Protein AF-A0A1S3CYP7-F1 (afdb_monomer)

Organism: Diaphorina citri (NCBI:txid121845)

Structure (mmCIF, N/CA/C/O backbone):
data_AF-A0A1S3CYP7-F1
#
_entry.id   AF-A0A1S3CYP7-F1
#
loop_
_atom_site.group_PDB
_atom_site.id
_atom_site.type_symbol
_atom_site.label_atom_id
_atom_site.label_alt_id
_atom_site.label_comp_id
_atom_site.label_asym_id
_atom_site.label_entity_id
_atom_site.label_seq_id
_atom_site.pdbx_PDB_ins_code
_atom_site.Cartn_x
_atom_site.Cartn_y
_atom_site.Cartn_z
_atom_site.occupancy
_atom_site.B_iso_or_equiv
_atom_site.auth_seq_id
_atom_site.auth_comp_id
_atom_site.auth_asym_id
_atom_site.auth_atom_id
_atom_site.pdbx_PDB_model_num
ATOM 1 N N . MET A 1 1 ? -10.827 -15.511 30.269 1.00 39.25 1 MET A N 1
ATOM 2 C CA . MET A 1 1 ? -11.571 -14.847 29.185 1.00 39.25 1 MET A CA 1
ATOM 3 C C . MET A 1 1 ? -10.822 -15.153 27.904 1.00 39.25 1 MET A C 1
ATOM 5 O O . MET A 1 1 ? -9.600 -15.094 27.932 1.00 39.25 1 MET A O 1
ATOM 9 N N . SER A 1 2 ? -11.515 -15.633 26.871 1.00 47.22 2 SER A N 1
ATOM 10 C CA . SER A 1 2 ? -10.90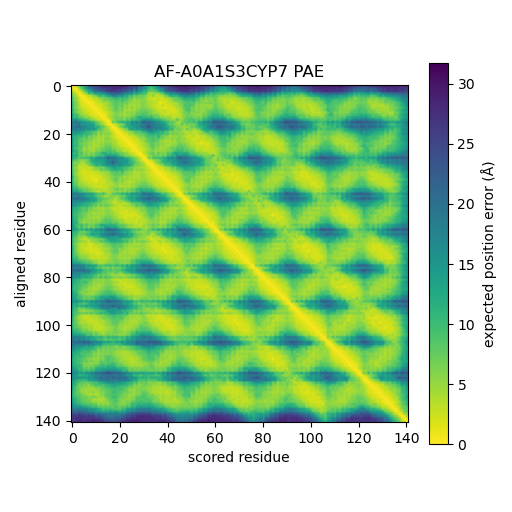8 -15.814 25.548 1.00 47.22 2 SER A CA 1
ATOM 11 C C . SER A 1 2 ? -10.581 -14.422 25.033 1.00 47.22 2 SER A C 1
ATOM 13 O O . SER A 1 2 ? -11.509 -13.637 24.880 1.00 47.22 2 SER A O 1
ATOM 15 N N . SER A 1 3 ? -9.303 -14.090 24.866 1.00 58.16 3 SER A N 1
ATOM 16 C CA . SER A 1 3 ? -8.939 -12.840 24.210 1.00 58.16 3 SER A CA 1
ATOM 17 C C . SER A 1 3 ? -9.071 -13.039 22.709 1.00 58.16 3 SER A C 1
ATOM 19 O O . SER A 1 3 ? -8.337 -13.845 22.126 1.00 58.16 3 SER A O 1
ATOM 21 N N . ASP A 1 4 ? -10.021 -12.345 22.095 1.00 72.25 4 ASP A N 1
ATOM 22 C CA . ASP A 1 4 ? -10.287 -12.479 20.669 1.00 72.25 4 ASP A CA 1
ATOM 23 C C . ASP A 1 4 ? -9.164 -11.790 19.887 1.00 72.25 4 ASP A C 1
ATOM 25 O O . ASP A 1 4 ? -8.981 -10.574 19.975 1.00 72.25 4 ASP A O 1
ATOM 29 N N . GLN A 1 5 ? -8.394 -12.573 19.125 1.00 75.81 5 GLN A N 1
ATOM 30 C CA . GLN A 1 5 ? -7.311 -12.093 18.266 1.00 75.81 5 GLN A CA 1
ATOM 31 C C . GLN A 1 5 ? -7.699 -12.199 16.794 1.00 75.81 5 GLN A C 1
ATOM 33 O O . GLN A 1 5 ? -8.118 -13.261 16.326 1.00 75.81 5 GLN A O 1
ATOM 38 N N . TRP A 1 6 ? -7.451 -11.133 16.034 1.00 76.62 6 TRP A N 1
ATOM 39 C CA . TRP A 1 6 ? -7.650 -11.131 14.585 1.00 76.62 6 TRP A CA 1
ATOM 40 C C . TRP A 1 6 ? -6.374 -10.796 13.829 1.00 76.62 6 TRP A C 1
ATOM 42 O O . TRP A 1 6 ? -5.638 -9.860 14.153 1.00 76.62 6 TRP A O 1
ATOM 52 N N . GLN A 1 7 ? -6.144 -11.561 12.763 1.00 80.12 7 GLN A N 1
ATOM 53 C CA . GLN A 1 7 ? -5.006 -11.372 11.878 1.00 80.12 7 GLN A CA 1
ATOM 54 C C . GLN A 1 7 ? -5.440 -11.389 10.417 1.00 80.12 7 GLN A C 1
ATOM 56 O O . GLN A 1 7 ? -6.066 -12.339 9.948 1.00 80.12 7 GLN A O 1
ATOM 61 N N . VAL A 1 8 ? -5.036 -10.359 9.675 1.00 76.88 8 VAL A N 1
ATOM 62 C CA . VAL A 1 8 ? -5.192 -10.296 8.218 1.00 76.88 8 VAL A CA 1
ATOM 63 C C . VAL A 1 8 ? -3.819 -10.253 7.567 1.00 76.88 8 VAL A C 1
ATOM 65 O O . VAL A 1 8 ? -3.019 -9.353 7.822 1.00 76.88 8 VAL A O 1
ATOM 68 N N . ASN A 1 9 ? -3.554 -11.213 6.683 1.00 82.56 9 ASN A N 1
ATOM 69 C CA . ASN A 1 9 ? -2.310 -11.292 5.928 1.00 82.56 9 ASN A CA 1
ATOM 70 C C . ASN A 1 9 ? -2.607 -11.253 4.428 1.00 82.56 9 ASN A C 1
ATOM 72 O O . ASN A 1 9 ? -3.191 -12.185 3.882 1.00 82.56 9 ASN A O 1
ATOM 76 N N . VAL A 1 10 ? -2.155 -10.198 3.753 1.00 77.00 10 VAL A N 1
ATOM 77 C CA . VAL A 1 10 ? -2.224 -10.070 2.292 1.00 77.00 10 VAL A CA 1
ATOM 78 C C . VAL A 1 10 ? -0.814 -10.186 1.732 1.00 77.00 10 VAL A C 1
ATOM 80 O O . VAL A 1 10 ? 0.086 -9.450 2.145 1.00 77.00 10 VAL A O 1
ATOM 83 N N . ARG A 1 11 ? -0.609 -11.115 0.795 1.00 82.38 11 ARG A N 1
ATOM 84 C CA . ARG A 1 11 ? 0.661 -11.284 0.081 1.00 82.38 11 ARG A CA 1
ATOM 85 C C . ARG A 1 11 ? 0.410 -11.321 -1.418 1.00 82.38 11 ARG A C 1
ATOM 87 O O . ARG A 1 11 ? -0.375 -12.141 -1.879 1.00 82.38 11 ARG A O 1
ATOM 94 N N . LEU A 1 12 ? 1.104 -10.461 -2.153 1.00 74.50 12 LEU A N 1
ATOM 95 C CA . LEU A 1 12 ? 1.111 -10.462 -3.610 1.00 74.50 12 LEU A CA 1
ATOM 96 C C . LEU A 1 12 ? 2.560 -10.499 -4.099 1.00 74.50 12 LEU A C 1
ATOM 98 O O . LEU A 1 12 ? 3.362 -9.654 -3.702 1.00 74.50 12 LEU A O 1
ATOM 102 N N . ASN A 1 13 ? 2.869 -11.466 -4.960 1.00 79.38 13 ASN A N 1
ATOM 103 C CA . ASN A 1 13 ? 4.140 -11.555 -5.667 1.00 79.38 13 ASN A CA 1
ATOM 104 C C . ASN A 1 13 ? 3.847 -11.529 -7.164 1.00 79.38 13 ASN A C 1
ATOM 106 O O . ASN A 1 13 ? 3.076 -12.364 -7.635 1.00 79.38 13 ASN A O 1
ATOM 110 N N . VAL A 1 14 ? 4.448 -10.597 -7.897 1.00 68.00 14 VAL A N 1
ATOM 111 C CA . VAL A 1 14 ? 4.285 -10.516 -9.353 1.00 68.00 14 VAL A CA 1
ATOM 112 C C . VAL A 1 14 ? 5.637 -10.348 -10.025 1.00 68.00 14 VAL A C 1
ATOM 114 O O . VAL A 1 14 ? 6.448 -9.535 -9.582 1.00 68.00 14 VAL A O 1
ATOM 117 N N . GLY A 1 15 ? 5.844 -11.096 -11.109 1.00 66.94 15 GLY A N 1
ATOM 118 C CA . GLY A 1 15 ? 6.903 -10.829 -12.072 1.00 66.94 15 GLY A CA 1
ATOM 119 C C . GLY A 1 15 ? 6.395 -10.985 -13.499 1.00 66.94 15 GLY A C 1
ATOM 120 O O . GLY A 1 15 ? 5.924 -12.062 -13.857 1.00 66.94 15 GLY A O 1
ATOM 121 N N . MET A 1 16 ? 6.434 -9.903 -14.278 1.00 61.91 16 MET A N 1
ATOM 122 C CA . MET A 1 16 ? 5.960 -9.841 -15.665 1.00 61.91 16 MET A CA 1
ATOM 123 C C . MET A 1 16 ? 6.703 -8.745 -16.451 1.00 61.91 16 MET A C 1
ATOM 125 O O . MET A 1 16 ? 7.309 -7.847 -15.866 1.00 61.91 16 MET A O 1
ATOM 129 N N . SER A 1 17 ? 6.631 -8.822 -17.782 1.00 63.62 17 SER A N 1
ATOM 130 C CA . SER A 1 17 ? 7.040 -7.762 -18.710 1.00 63.62 17 SER A CA 1
ATOM 131 C C . SER A 1 17 ? 5.812 -7.319 -19.508 1.00 63.62 17 SER A C 1
ATOM 133 O O . SER A 1 17 ? 5.083 -8.167 -20.024 1.00 63.62 17 SER A O 1
ATOM 135 N N . SER A 1 18 ? 5.522 -6.018 -19.497 1.00 65.56 18 SER A N 1
ATOM 136 C CA . SER A 1 18 ? 4.345 -5.397 -20.124 1.00 65.56 18 SER A CA 1
ATOM 137 C C . SER A 1 18 ? 4.542 -3.884 -20.171 1.00 65.56 18 SER A C 1
ATOM 139 O O . SER A 1 18 ? 5.069 -3.329 -19.212 1.00 65.56 18 SER A O 1
ATOM 141 N N . ASP A 1 19 ? 4.056 -3.208 -21.208 1.00 66.44 19 ASP A N 1
ATOM 142 C CA . ASP A 1 19 ? 4.234 -1.758 -21.388 1.00 66.44 19 ASP A CA 1
ATOM 143 C C . ASP A 1 19 ? 3.660 -0.952 -20.207 1.00 66.44 19 ASP A C 1
ATOM 145 O O . ASP A 1 19 ? 4.285 -0.018 -19.708 1.00 66.44 19 ASP A O 1
ATOM 149 N N . GLN A 1 20 ? 2.504 -1.367 -19.675 1.00 69.62 20 GLN A N 1
ATOM 150 C CA . GLN A 1 20 ? 1.875 -0.73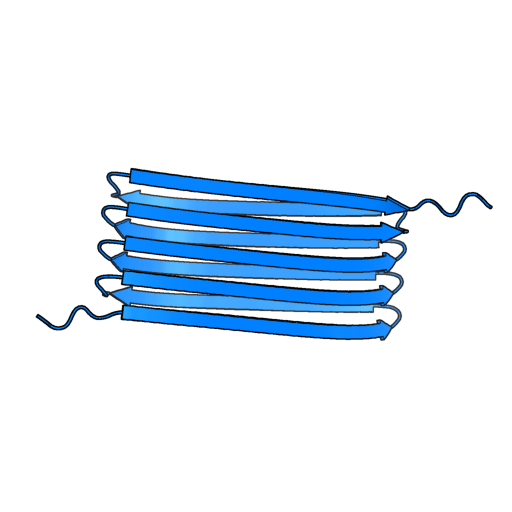9 -18.509 1.00 69.62 20 GLN A CA 1
ATOM 151 C C . GLN A 1 20 ? 1.436 -1.755 -17.462 1.00 69.62 20 GLN A C 1
ATOM 153 O O . GLN A 1 20 ? 0.9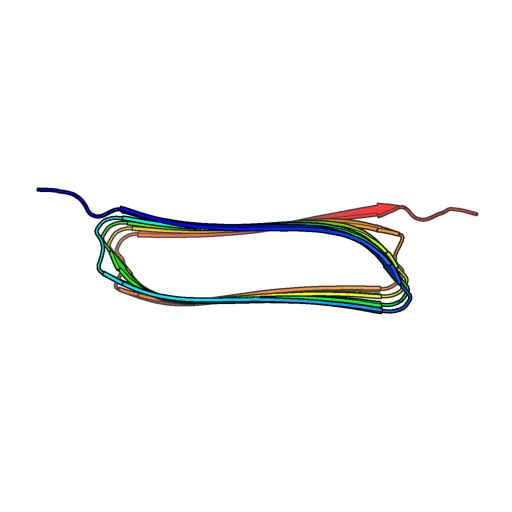70 -2.854 -17.791 1.00 69.62 20 GLN A O 1
ATOM 158 N N . TRP A 1 21 ? 1.503 -1.357 -16.187 1.00 71.81 21 TRP A N 1
ATOM 159 C CA . TRP A 1 21 ? 0.943 -2.164 -15.108 1.00 71.81 21 TRP A CA 1
ATOM 160 C C . TRP A 1 21 ? 0.422 -1.373 -13.910 1.00 71.81 21 TRP A C 1
ATOM 162 O O . TRP A 1 21 ? 0.991 -0.362 -13.490 1.00 71.81 21 TRP A O 1
ATOM 172 N N . GLN A 1 22 ? -0.664 -1.883 -13.323 1.00 74.75 22 GLN A N 1
ATOM 173 C CA . GLN A 1 22 ? -1.315 -1.279 -12.166 1.00 74.75 22 GLN A CA 1
ATOM 174 C C . GLN A 1 22 ? -1.718 -2.329 -11.133 1.00 74.75 22 GLN A C 1
ATOM 176 O O . GLN A 1 22 ? -2.398 -3.302 -11.459 1.00 74.75 22 GLN A O 1
ATOM 181 N N . VAL A 1 23 ? -1.393 -2.078 -9.861 1.00 73.75 23 VAL A N 1
ATOM 182 C CA . VAL A 1 23 ? -1.947 -2.841 -8.734 1.00 73.75 23 VAL A CA 1
ATOM 183 C C . VAL A 1 23 ? -2.661 -1.949 -7.741 1.00 73.75 23 VAL A C 1
ATOM 185 O O . VAL A 1 23 ? -2.141 -0.944 -7.261 1.00 73.75 23 VAL A O 1
ATOM 188 N N . ASN A 1 24 ? -3.872 -2.376 -7.390 1.00 76.75 24 ASN A N 1
ATOM 189 C CA . ASN A 1 24 ? -4.712 -1.719 -6.408 1.00 76.75 24 ASN A CA 1
ATOM 190 C C . ASN A 1 24 ? -5.042 -2.707 -5.288 1.00 76.75 24 ASN A C 1
ATOM 192 O O . ASN A 1 24 ? -5.787 -3.661 -5.495 1.00 76.75 24 ASN A O 1
ATOM 196 N N . VAL A 1 25 ? -4.524 -2.453 -4.088 1.00 71.69 25 VAL A N 1
ATOM 197 C CA . VAL A 1 25 ? -4.883 -3.205 -2.879 1.00 71.69 25 VAL A CA 1
ATOM 198 C C . VAL A 1 25 ? -5.790 -2.328 -2.031 1.00 71.69 25 VAL A C 1
ATOM 200 O O . VAL A 1 25 ? -5.425 -1.203 -1.686 1.00 71.69 25 VAL A O 1
ATOM 203 N N . ARG A 1 26 ? -6.982 -2.830 -1.697 1.00 76.81 26 ARG A N 1
ATOM 204 C CA . ARG A 1 26 ? -7.921 -2.156 -0.795 1.00 76.81 26 ARG A CA 1
ATOM 205 C C . ARG A 1 26 ? -8.315 -3.093 0.335 1.00 76.81 26 ARG A C 1
ATOM 207 O O . ARG A 1 26 ? -8.805 -4.185 0.072 1.00 76.81 26 ARG A O 1
ATOM 214 N N . LEU A 1 27 ? -8.128 -2.643 1.570 1.00 69.94 27 LEU A N 1
ATOM 215 C CA . LEU A 1 27 ? -8.608 -3.327 2.765 1.00 69.94 27 LEU A CA 1
ATOM 216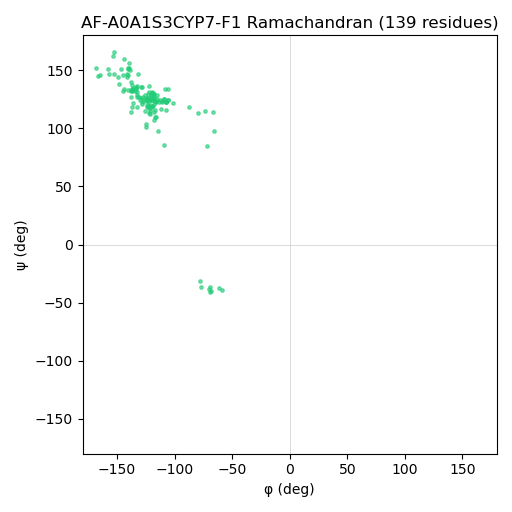 C C . LEU A 1 27 ? -9.497 -2.368 3.558 1.00 69.94 27 LEU A C 1
ATOM 218 O O . LEU A 1 27 ? -9.050 -1.279 3.913 1.00 69.94 27 LEU A O 1
ATOM 222 N N . ASN A 1 28 ? -10.731 -2.784 3.837 1.00 74.00 28 ASN A N 1
ATOM 223 C CA . ASN A 1 28 ? -11.639 -2.088 4.743 1.00 74.00 28 ASN A CA 1
ATOM 224 C C . ASN A 1 28 ? -11.992 -3.039 5.884 1.00 74.00 28 ASN A C 1
ATOM 226 O O . ASN A 1 28 ? -12.447 -4.152 5.624 1.00 74.00 28 ASN A O 1
ATOM 230 N N . VAL A 1 29 ? -11.786 -2.608 7.122 1.00 64.12 29 VAL A N 1
ATOM 231 C CA . VAL A 1 29 ? -12.067 -3.417 8.311 1.00 64.12 29 VAL A CA 1
ATOM 232 C C . VAL A 1 29 ? -12.820 -2.576 9.333 1.00 64.12 29 VAL A C 1
ATOM 234 O O . VAL A 1 29 ? -12.407 -1.453 9.627 1.00 64.12 29 VAL A O 1
ATOM 237 N N . GLY A 1 30 ? -13.878 -3.150 9.909 1.00 63.91 30 GLY A N 1
ATOM 238 C CA . GLY A 1 30 ? -14.493 -2.654 11.136 1.00 63.91 30 GLY A CA 1
ATOM 239 C C . GLY A 1 30 ? -14.857 -3.807 12.065 1.00 63.91 30 GLY A C 1
ATOM 240 O O . GLY A 1 30 ? -15.687 -4.633 11.698 1.00 63.91 30 GLY A O 1
ATOM 241 N N . MET A 1 31 ? -14.204 -3.885 13.226 1.00 61.75 31 MET A N 1
ATOM 242 C CA . MET A 1 31 ? -14.411 -4.916 14.251 1.00 61.75 31 MET A CA 1
ATOM 243 C C . MET A 1 31 ? -14.049 -4.387 15.652 1.00 61.75 31 MET A C 1
ATOM 245 O O . MET A 1 31 ? -13.396 -3.350 15.785 1.00 61.75 31 MET A O 1
ATOM 249 N N . SER A 1 32 ? -14.467 -5.121 16.686 1.00 64.25 32 SER A N 1
ATOM 250 C CA . SER A 1 32 ? -14.010 -4.965 18.072 1.00 64.25 32 SER A CA 1
ATOM 251 C C . SER A 1 32 ? -13.351 -6.269 18.518 1.00 64.25 32 SER A C 1
ATOM 253 O O . SER A 1 32 ? -13.887 -7.345 18.253 1.00 64.25 32 SER A O 1
ATOM 255 N N . SER A 1 33 ? -12.149 -6.177 19.082 1.00 67.25 33 SER A N 1
ATOM 256 C CA . SER A 1 33 ? -11.351 -7.317 19.550 1.00 67.25 33 SER A CA 1
ATOM 257 C C . SER A 1 33 ? -10.182 -6.796 20.378 1.00 67.25 33 SER A C 1
ATOM 259 O O . SER A 1 33 ? -9.715 -5.691 20.126 1.00 67.25 33 SER A O 1
ATOM 261 N N . ASP A 1 34 ? -9.689 -7.587 21.329 1.00 72.00 34 ASP A N 1
ATOM 262 C CA . ASP A 1 34 ? -8.610 -7.167 22.233 1.00 72.00 34 ASP A CA 1
ATOM 263 C C . ASP A 1 34 ? -7.313 -6.848 21.471 1.00 72.00 34 ASP A C 1
ATOM 265 O O . ASP A 1 34 ? -6.597 -5.898 21.798 1.00 72.00 34 ASP A O 1
ATOM 269 N N . GLN A 1 35 ? -7.009 -7.623 20.421 1.00 73.06 35 GLN A N 1
ATOM 270 C CA . GLN A 1 35 ? -5.797 -7.448 19.622 1.00 73.06 35 GLN A CA 1
ATOM 271 C C . GLN A 1 35 ? -6.027 -7.639 18.124 1.00 73.06 35 GLN A C 1
ATOM 273 O O . GLN A 1 35 ? -6.553 -8.659 17.666 1.00 73.06 35 GLN A O 1
ATOM 278 N N . TRP A 1 36 ? -5.494 -6.699 17.342 1.00 76.44 36 TRP A N 1
ATOM 279 C CA . TRP A 1 36 ? -5.583 -6.726 15.885 1.00 76.44 36 TRP A CA 1
ATOM 280 C C . TRP A 1 36 ? -4.239 -6.540 15.189 1.00 76.44 36 TRP A C 1
ATOM 282 O O . TRP A 1 36 ? -3.471 -5.626 15.505 1.00 76.44 36 TRP A O 1
ATOM 292 N N . GLN A 1 37 ? -3.989 -7.368 14.171 1.00 78.12 37 GLN A N 1
ATOM 293 C CA . GLN A 1 37 ? -2.800 -7.259 13.327 1.00 78.12 37 GLN A CA 1
ATOM 294 C C . GLN A 1 37 ? -3.130 -7.340 11.835 1.00 78.12 37 GLN A C 1
ATOM 296 O O . GLN A 1 37 ? -3.781 -8.277 11.368 1.00 78.12 37 GLN A O 1
ATOM 301 N N . VAL A 1 38 ? -2.600 -6.396 11.055 1.00 77.25 38 VAL A N 1
ATOM 302 C CA . VAL A 1 38 ? -2.651 -6.444 9.587 1.00 77.25 38 VAL A CA 1
ATOM 303 C C . VAL A 1 38 ? -1.250 -6.418 9.008 1.00 77.25 38 VAL A C 1
ATOM 305 O O . VAL A 1 38 ? -0.485 -5.482 9.240 1.00 77.25 38 VAL A O 1
ATOM 308 N N . ASN A 1 39 ? -0.935 -7.403 8.171 1.00 81.75 39 ASN A N 1
ATOM 309 C CA . ASN A 1 39 ? 0.288 -7.403 7.384 1.00 81.75 39 ASN A CA 1
ATOM 310 C C . ASN A 1 39 ? -0.038 -7.425 5.892 1.00 81.75 39 ASN A C 1
ATOM 312 O O . ASN A 1 39 ? -0.608 -8.386 5.375 1.00 81.75 39 ASN A O 1
ATOM 316 N N . VAL A 1 40 ? 0.404 -6.393 5.181 1.00 76.50 40 VAL A N 1
ATOM 317 C CA . VAL A 1 40 ? 0.352 -6.330 3.718 1.00 76.50 40 VAL A CA 1
ATOM 318 C C . VAL A 1 40 ? 1.775 -6.415 3.190 1.00 76.50 40 VAL A C 1
ATOM 320 O O . VAL A 1 40 ? 2.627 -5.606 3.560 1.00 76.50 40 VAL A O 1
ATOM 323 N N . ARG A 1 41 ? 2.049 -7.400 2.334 1.00 82.25 41 ARG A N 1
ATOM 324 C CA . ARG A 1 41 ? 3.329 -7.536 1.631 1.00 82.25 41 ARG A CA 1
ATOM 325 C C . ARG A 1 41 ? 3.104 -7.592 0.128 1.00 82.25 41 ARG A C 1
ATOM 327 O O . ARG A 1 41 ? 2.400 -8.476 -0.356 1.00 82.25 41 ARG A O 1
ATOM 334 N N . LEU A 1 42 ? 3.741 -6.679 -0.590 1.00 73.88 42 LEU A N 1
ATOM 335 C CA . LEU A 1 42 ? 3.804 -6.680 -2.046 1.00 73.88 42 LEU A CA 1
ATOM 336 C C . LEU A 1 42 ? 5.266 -6.843 -2.461 1.00 73.88 42 LEU A C 1
ATOM 338 O O . LEU A 1 42 ? 6.094 -6.033 -2.045 1.00 73.88 42 LEU A O 1
ATOM 342 N N . ASN A 1 43 ? 5.579 -7.858 -3.262 1.00 77.31 43 ASN A N 1
ATOM 343 C CA . ASN A 1 43 ? 6.868 -7.965 -3.941 1.00 77.31 43 ASN A CA 1
ATOM 344 C C . ASN A 1 43 ? 6.631 -7.952 -5.448 1.00 77.31 43 ASN A C 1
ATOM 346 O O . ASN A 1 43 ? 5.870 -8.772 -5.964 1.00 77.31 43 ASN A O 1
ATOM 350 N N . VAL A 1 44 ? 7.268 -7.025 -6.148 1.00 68.06 44 VAL A N 1
ATOM 351 C CA . VAL A 1 44 ? 7.068 -6.842 -7.585 1.00 68.06 44 VAL A CA 1
ATOM 352 C C . VAL A 1 44 ? 8.424 -6.734 -8.271 1.00 68.06 44 VAL A C 1
ATOM 354 O O . VAL A 1 44 ? 9.257 -5.937 -7.850 1.00 68.06 44 VAL A O 1
ATOM 357 N N . GLY A 1 45 ? 8.643 -7.556 -9.297 1.00 66.81 45 GLY A N 1
ATOM 358 C CA . GLY A 1 45 ? 9.836 -7.540 -10.147 1.00 66.81 45 GLY A CA 1
ATOM 359 C C . GLY A 1 45 ? 9.435 -7.395 -11.612 1.00 66.81 45 GLY A C 1
ATOM 360 O O . GLY A 1 45 ? 8.923 -8.358 -12.171 1.00 66.81 45 GLY A O 1
ATOM 361 N N . MET A 1 46 ? 9.581 -6.220 -12.227 1.00 65.44 46 MET A N 1
ATOM 362 C CA . MET A 1 46 ? 8.967 -5.940 -13.542 1.00 65.44 46 MET A CA 1
ATOM 363 C C . MET A 1 46 ? 9.887 -5.154 -14.480 1.00 65.44 46 MET A C 1
ATOM 365 O O . MET A 1 46 ? 10.742 -4.396 -14.032 1.00 65.44 46 MET A O 1
ATOM 369 N N . SER A 1 47 ? 9.645 -5.281 -15.785 1.00 63.09 47 SER A N 1
ATOM 370 C CA . SER A 1 47 ? 10.147 -4.355 -16.809 1.00 63.09 47 SER A CA 1
ATOM 371 C C . SER A 1 47 ? 8.958 -3.821 -17.608 1.00 63.09 47 SER A C 1
ATOM 373 O O . SER A 1 47 ? 8.162 -4.611 -18.123 1.00 63.09 47 SER A O 1
ATOM 375 N N . SER A 1 48 ? 8.776 -2.501 -17.588 1.00 63.72 48 SER A N 1
ATOM 376 C CA . SER A 1 48 ? 7.571 -1.805 -18.056 1.00 63.72 48 SER A CA 1
ATOM 377 C C . SER A 1 48 ? 7.860 -0.319 -18.221 1.00 63.72 48 SER A C 1
ATOM 379 O O . SER A 1 48 ? 8.561 0.221 -17.381 1.00 63.72 48 SER A O 1
ATOM 381 N N . ASP A 1 49 ? 7.270 0.366 -19.198 1.00 64.69 49 ASP A N 1
ATOM 382 C CA . ASP A 1 49 ? 7.471 1.815 -19.364 1.00 64.69 49 ASP A CA 1
ATOM 383 C C . ASP A 1 49 ? 6.812 2.614 -18.227 1.00 64.69 49 ASP A C 1
ATOM 385 O O . ASP A 1 49 ? 7.347 3.623 -17.757 1.00 64.69 49 ASP A O 1
ATOM 389 N N . GLN A 1 50 ? 5.645 2.155 -17.750 1.00 67.50 50 GLN A N 1
ATOM 390 C CA . GLN A 1 50 ? 4.876 2.832 -16.706 1.00 67.50 50 GLN A CA 1
ATOM 391 C C . GLN A 1 50 ? 4.292 1.886 -15.659 1.00 67.50 50 GLN A C 1
ATOM 393 O O . GLN A 1 50 ? 3.486 0.995 -15.951 1.00 67.50 50 GLN A O 1
ATOM 398 N N . TRP A 1 51 ? 4.580 2.191 -14.392 1.00 72.56 51 TRP A N 1
ATOM 399 C CA . TRP A 1 51 ? 4.108 1.393 -13.265 1.00 72.56 51 TRP A CA 1
ATOM 400 C C . TRP A 1 51 ? 3.411 2.202 -12.171 1.00 72.56 51 TRP A C 1
ATOM 402 O O . TRP A 1 51 ? 3.907 3.240 -11.722 1.00 72.56 51 TRP A O 1
ATOM 412 N N . GLN A 1 52 ? 2.271 1.696 -11.683 1.00 74.94 52 GLN A N 1
ATOM 413 C CA . GLN A 1 52 ? 1.544 2.305 -10.566 1.00 74.94 52 GLN A CA 1
ATOM 414 C C . GLN A 1 52 ? 1.081 1.290 -9.516 1.00 74.94 52 GLN A C 1
ATOM 416 O O . GLN A 1 52 ? 0.411 0.303 -9.826 1.00 74.94 52 GLN A O 1
ATOM 421 N N . VAL A 1 53 ? 1.326 1.593 -8.239 1.00 74.50 53 VAL A N 1
ATOM 422 C CA . VAL A 1 53 ? 0.703 0.879 -7.115 1.00 74.50 53 VAL A CA 1
ATOM 423 C C . VAL A 1 53 ? -0.054 1.820 -6.205 1.00 74.50 53 VAL A C 1
ATOM 425 O O . VAL A 1 53 ? 0.490 2.793 -5.688 1.00 74.50 53 VAL A O 1
ATOM 428 N N . ASN A 1 54 ? -1.305 1.461 -5.923 1.00 77.12 54 ASN A N 1
ATOM 429 C CA . ASN A 1 54 ? -2.091 2.100 -4.884 1.00 77.12 54 ASN A CA 1
ATOM 430 C C . ASN A 1 54 ? -2.479 1.088 -3.807 1.00 77.12 54 ASN A C 1
ATOM 432 O O . ASN A 1 54 ? -3.231 0.144 -4.050 1.00 77.12 54 ASN A O 1
ATOM 436 N N . VAL A 1 55 ? -2.035 1.336 -2.580 1.00 72.50 55 VAL A N 1
ATOM 437 C CA . VAL A 1 55 ? -2.483 0.607 -1.393 1.00 72.50 55 VAL A CA 1
ATOM 438 C C . VAL A 1 55 ? -3.374 1.536 -0.585 1.00 72.50 55 VAL A C 1
ATOM 440 O O . VAL A 1 55 ? -2.956 2.632 -0.214 1.00 72.50 55 VAL A O 1
ATOM 443 N N . ARG A 1 56 ? -4.613 1.123 -0.318 1.00 78.31 56 ARG A N 1
ATOM 444 C CA . ARG A 1 56 ? -5.532 1.835 0.577 1.00 78.31 56 ARG A CA 1
ATOM 445 C C . ARG A 1 56 ? -5.990 0.917 1.696 1.00 78.31 56 ARG A C 1
ATOM 447 O O . ARG A 1 56 ? -6.535 -0.152 1.436 1.00 78.31 56 ARG A O 1
ATOM 454 N N . LEU A 1 57 ? -5.807 1.367 2.925 1.00 70.12 57 LEU A N 1
ATOM 455 C CA . LEU A 1 57 ? -6.263 0.679 4.120 1.00 70.12 57 LEU A CA 1
ATOM 456 C C . LEU A 1 57 ? -7.175 1.631 4.892 1.00 70.12 57 LEU A C 1
ATOM 458 O O . LEU A 1 57 ? -6.721 2.707 5.271 1.00 70.12 57 LEU A O 1
ATOM 462 N N . ASN A 1 58 ? -8.439 1.264 5.095 1.00 72.56 58 ASN A N 1
ATOM 463 C CA . ASN A 1 58 ? -9.343 1.986 5.987 1.00 72.56 58 ASN A CA 1
ATOM 464 C C . ASN A 1 58 ? -9.729 1.072 7.145 1.00 72.56 58 ASN A C 1
ATOM 466 O O . ASN A 1 58 ? -10.252 -0.022 6.926 1.00 72.56 58 ASN A O 1
ATOM 470 N N . VAL A 1 59 ? -9.479 1.518 8.367 1.00 64.69 59 VAL A N 1
ATOM 471 C CA . VAL A 1 59 ? -9.728 0.722 9.567 1.00 64.69 59 VAL A CA 1
ATOM 472 C C . VAL A 1 59 ? -10.495 1.565 10.574 1.00 64.69 59 VAL A C 1
ATOM 474 O O . VAL A 1 59 ? -10.073 2.674 10.886 1.00 64.69 59 VAL A O 1
ATOM 477 N N . GLY A 1 60 ? -11.626 1.049 11.051 1.00 63.62 60 GLY A N 1
ATOM 478 C CA . GLY A 1 60 ? -12.436 1.658 12.106 1.00 63.62 60 GLY A CA 1
ATOM 479 C C . GLY A 1 60 ? -12.645 0.668 13.247 1.00 63.62 60 GLY A C 1
ATOM 480 O O . GLY A 1 60 ? -13.457 -0.236 13.077 1.00 63.62 60 GLY A O 1
ATOM 481 N N . MET A 1 61 ? -11.908 0.768 14.358 1.00 63.31 61 MET A N 1
ATOM 482 C CA . MET A 1 61 ? -11.896 -0.292 15.386 1.00 63.31 61 MET A CA 1
ATOM 483 C C . MET A 1 61 ? -11.800 0.207 16.830 1.00 63.31 61 MET A C 1
ATOM 485 O O . MET A 1 61 ? -11.353 1.319 17.096 1.00 63.31 61 MET A O 1
ATOM 489 N N . SER A 1 62 ? -12.204 -0.655 17.764 1.00 63.09 62 SER A N 1
ATOM 490 C CA . SER A 1 62 ? -11.945 -0.511 19.199 1.00 63.09 62 SER A CA 1
ATOM 491 C C . SER A 1 62 ? -11.239 -1.772 19.695 1.00 63.09 62 SER A C 1
ATOM 493 O O . SER A 1 62 ? -11.777 -2.872 19.543 1.00 63.09 62 SER A O 1
ATOM 495 N N . SER A 1 63 ? -10.017 -1.604 20.199 1.00 65.62 63 SER A N 1
ATOM 496 C CA . SER A 1 63 ? -9.125 -2.688 20.634 1.00 65.62 63 SER A CA 1
ATOM 497 C C . SER A 1 63 ? -8.098 -2.167 21.623 1.00 65.62 63 SER A C 1
ATOM 499 O O . SER A 1 63 ? -7.652 -1.041 21.440 1.00 65.62 63 SER A O 1
ATOM 501 N N . ASP A 1 64 ? -7.604 -2.981 22.547 1.00 69.88 64 ASP A N 1
ATOM 502 C CA . ASP A 1 64 ? -6.534 -2.553 23.459 1.00 69.88 64 ASP A CA 1
ATOM 503 C C . ASP A 1 64 ? -5.212 -2.346 22.703 1.00 69.88 64 ASP A C 1
ATOM 505 O O . ASP A 1 64 ? -4.487 -1.374 22.936 1.00 69.88 64 ASP A O 1
ATOM 509 N N . GLN A 1 65 ? -4.912 -3.235 21.744 1.00 71.62 65 GLN A N 1
ATOM 510 C CA . GLN A 1 65 ? -3.683 -3.171 20.951 1.00 71.62 65 GLN A CA 1
ATOM 511 C C . GLN A 1 65 ? -3.902 -3.356 19.450 1.00 71.62 65 GLN A C 1
ATOM 513 O O . GLN A 1 65 ? -4.529 -4.316 18.991 1.00 71.62 65 GLN A O 1
ATOM 518 N N . TRP A 1 66 ? -3.260 -2.487 18.666 1.00 75.62 66 TRP A N 1
ATOM 519 C CA . TRP A 1 66 ? -3.340 -2.525 17.209 1.00 75.62 66 TRP A CA 1
ATOM 520 C C . TRP A 1 66 ? -1.988 -2.395 16.507 1.00 75.62 66 TRP A C 1
ATOM 522 O O . TRP A 1 66 ? -1.178 -1.522 16.830 1.00 75.62 66 TRP A O 1
ATOM 532 N N . GLN A 1 67 ? -1.753 -3.230 15.490 1.00 77.44 67 GLN A N 1
ATOM 533 C CA . GLN A 1 67 ? -0.542 -3.165 14.668 1.00 77.44 67 GLN A CA 1
ATOM 534 C C . GLN A 1 67 ? -0.823 -3.307 13.170 1.00 77.44 67 GLN A C 1
ATOM 536 O O . GLN A 1 67 ? -1.483 -4.247 12.722 1.00 77.44 67 GLN A O 1
ATOM 541 N N . VAL A 1 68 ? -0.221 -2.427 12.366 1.00 77.06 68 VAL A N 1
ATOM 542 C CA . VAL A 1 68 ? -0.207 -2.547 10.902 1.00 77.06 68 VAL A CA 1
ATOM 543 C C . VAL A 1 68 ? 1.204 -2.496 10.365 1.00 77.06 68 VAL A C 1
ATOM 545 O O . VAL A 1 68 ? 1.947 -1.546 10.604 1.00 77.06 68 VAL A O 1
ATOM 548 N N . ASN A 1 69 ? 1.537 -3.483 9.540 1.00 81.56 69 ASN A N 1
ATOM 549 C CA . ASN A 1 69 ? 2.767 -3.490 8.770 1.00 81.56 69 ASN A CA 1
ATOM 550 C C . ASN A 1 69 ? 2.456 -3.555 7.276 1.00 81.56 69 ASN A C 1
ATOM 552 O O . ASN A 1 69 ? 1.941 -4.553 6.770 1.00 81.56 69 ASN A O 1
ATOM 556 N N . VAL A 1 70 ? 2.846 -2.516 6.548 1.00 76.06 70 VAL A N 1
ATOM 557 C CA . VAL A 1 70 ? 2.832 -2.497 5.085 1.00 76.06 70 VAL A CA 1
ATOM 558 C C . VAL A 1 70 ? 4.272 -2.573 4.600 1.00 76.06 70 VAL A C 1
ATOM 560 O O . VAL A 1 70 ? 5.103 -1.742 4.965 1.00 76.06 70 VAL A O 1
ATOM 563 N N . ARG A 1 71 ? 4.584 -3.580 3.784 1.00 82.00 71 ARG A N 1
ATOM 564 C CA . ARG A 1 71 ? 5.880 -3.710 3.113 1.00 82.00 71 ARG A CA 1
ATOM 565 C C . ARG A 1 71 ? 5.677 -3.807 1.612 1.00 82.00 71 ARG A C 1
ATOM 567 O O . ARG A 1 71 ? 4.970 -4.695 1.141 1.00 82.00 71 ARG A O 1
ATOM 574 N N . LEU A 1 72 ? 6.333 -2.921 0.884 1.00 74.44 72 LEU A N 1
ATOM 575 C CA . LEU A 1 72 ? 6.406 -2.941 -0.566 1.00 74.44 72 LEU A CA 1
ATOM 576 C C . LEU A 1 72 ? 7.874 -3.112 -0.953 1.00 74.44 72 LEU A C 1
ATOM 578 O O . LEU A 1 72 ? 8.696 -2.284 -0.567 1.00 74.44 72 LEU A O 1
ATOM 582 N N . ASN A 1 73 ? 8.198 -4.171 -1.685 1.00 77.06 73 ASN A N 1
ATOM 583 C CA . ASN A 1 73 ? 9.499 -4.337 -2.319 1.00 77.06 73 ASN A CA 1
ATOM 584 C C . ASN A 1 73 ? 9.298 -4.338 -3.828 1.00 77.06 73 ASN A C 1
ATOM 586 O O . ASN A 1 73 ? 8.505 -5.122 -4.352 1.00 77.06 73 ASN A O 1
ATOM 590 N N . VAL A 1 74 ? 10.007 -3.458 -4.513 1.00 68.62 74 VAL A N 1
ATOM 591 C CA . VAL A 1 74 ? 9.865 -3.245 -5.947 1.00 68.62 74 VAL A CA 1
ATOM 592 C C . VAL A 1 74 ? 11.253 -3.281 -6.567 1.00 68.62 74 VAL A C 1
ATOM 594 O O . VAL A 1 74 ? 12.134 -2.553 -6.123 1.00 68.62 74 VAL A O 1
ATOM 597 N N . GLY A 1 75 ? 11.460 -4.149 -7.549 1.00 67.25 75 GLY A N 1
ATOM 598 C CA . GLY A 1 75 ? 12.645 -4.172 -8.403 1.00 67.25 75 GLY A CA 1
ATOM 599 C C . GLY A 1 75 ? 12.207 -3.927 -9.840 1.00 67.25 75 GLY A C 1
ATOM 600 O O . GLY A 1 75 ? 11.455 -4.741 -10.373 1.00 67.25 75 GLY A O 1
ATOM 601 N N . MET A 1 76 ? 12.594 -2.809 -10.450 1.00 64.56 76 MET A N 1
ATOM 602 C CA . MET A 1 76 ? 12.094 -2.444 -11.779 1.00 64.56 76 MET A CA 1
ATOM 603 C C . MET A 1 76 ? 13.156 -1.854 -12.699 1.00 64.56 76 MET A C 1
ATOM 605 O O . MET A 1 76 ? 14.084 -1.191 -12.247 1.00 64.56 76 MET A O 1
ATOM 609 N N . SER A 1 77 ? 12.950 -2.055 -13.997 1.00 64.12 77 SER A N 1
ATOM 610 C CA . SER A 1 77 ? 13.508 -1.208 -15.052 1.00 64.12 77 SER A CA 1
ATOM 611 C C . SER A 1 77 ? 12.331 -0.573 -15.791 1.00 64.12 77 SER A C 1
ATOM 613 O O . SER A 1 77 ? 11.536 -1.301 -16.395 1.00 64.12 77 SER A O 1
ATOM 615 N N . SER A 1 78 ? 12.144 0.737 -15.628 1.00 62.34 78 SER A N 1
ATOM 616 C CA . SER A 1 78 ? 10.971 1.467 -16.129 1.00 62.34 78 SER A CA 1
ATOM 617 C C . SER A 1 78 ? 11.260 2.944 -16.298 1.00 62.34 78 SER A C 1
ATOM 619 O O . SER A 1 78 ? 11.903 3.500 -15.420 1.00 62.34 78 SER A O 1
ATOM 621 N N . ASP A 1 79 ? 10.674 3.624 -17.275 1.00 62.97 79 ASP A N 1
ATOM 622 C CA . ASP A 1 79 ? 10.868 5.073 -17.430 1.00 62.97 79 ASP A CA 1
ATOM 623 C C . ASP A 1 79 ? 10.175 5.871 -16.313 1.00 62.97 79 ASP A C 1
ATOM 625 O O . ASP A 1 79 ? 10.721 6.853 -15.796 1.00 62.97 79 ASP A O 1
ATOM 629 N N . GLN A 1 80 ? 8.977 5.433 -15.901 1.00 67.44 80 GLN A N 1
ATOM 630 C CA . GLN A 1 80 ? 8.165 6.123 -14.897 1.00 67.44 80 GLN A CA 1
ATOM 631 C C . GLN A 1 80 ? 7.534 5.173 -13.877 1.00 67.44 80 GLN A C 1
ATOM 633 O O . GLN A 1 80 ? 6.857 4.203 -14.231 1.00 67.44 80 GLN A O 1
ATOM 638 N N . TRP A 1 81 ? 7.622 5.528 -12.590 1.00 71.88 81 TRP A N 1
ATOM 639 C CA . TRP A 1 81 ? 6.865 4.822 -11.553 1.00 71.88 81 TRP A CA 1
ATOM 640 C C . TRP A 1 81 ? 6.229 5.706 -10.481 1.00 71.88 81 TRP A C 1
ATOM 642 O O . TRP A 1 81 ? 6.742 6.766 -10.107 1.00 71.88 81 TRP A O 1
ATOM 652 N N . GLN A 1 82 ? 5.096 5.223 -9.953 1.00 75.44 82 GLN A N 1
ATOM 653 C CA . GLN A 1 82 ? 4.358 5.859 -8.863 1.00 75.44 82 GLN A CA 1
ATOM 654 C C . GLN A 1 82 ? 3.856 4.854 -7.815 1.00 75.44 82 GLN A C 1
ATOM 656 O O . GLN A 1 82 ? 3.186 3.871 -8.136 1.00 75.44 82 GLN A O 1
ATOM 661 N N . VAL A 1 83 ? 4.088 5.144 -6.531 1.00 74.88 83 VAL A N 1
ATOM 662 C CA . VAL A 1 83 ? 3.433 4.453 -5.403 1.00 74.88 83 VAL A CA 1
ATOM 663 C C . VAL A 1 83 ? 2.636 5.433 -4.575 1.00 74.88 83 VAL A C 1
ATOM 665 O O . VAL A 1 83 ? 3.158 6.446 -4.115 1.00 74.88 83 VAL A O 1
ATOM 668 N N . ASN A 1 84 ? 1.392 5.070 -4.281 1.00 78.00 84 ASN A N 1
ATOM 669 C CA . ASN A 1 84 ? 0.592 5.734 -3.268 1.00 78.00 84 ASN A CA 1
ATOM 670 C C . ASN A 1 84 ? 0.144 4.731 -2.207 1.00 78.00 84 ASN A C 1
ATOM 672 O O . ASN A 1 84 ? -0.650 3.828 -2.471 1.00 78.00 84 ASN A O 1
ATOM 676 N N . VAL A 1 85 ? 0.578 4.941 -0.971 1.00 73.06 85 VAL A N 1
ATOM 677 C CA . VAL A 1 85 ? 0.038 4.249 0.200 1.00 73.06 85 VAL A CA 1
ATOM 678 C C . VAL A 1 85 ? -0.833 5.229 0.971 1.00 73.06 85 VAL A C 1
ATOM 680 O 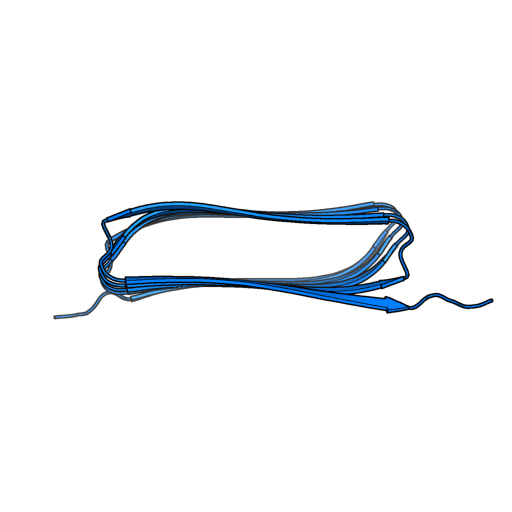O . VAL A 1 85 ? -0.388 6.316 1.336 1.00 73.06 85 VAL A O 1
ATOM 683 N N . ARG A 1 86 ? -2.090 4.862 1.213 1.00 78.94 86 ARG A N 1
ATOM 684 C CA . ARG A 1 86 ? -3.007 5.607 2.077 1.00 78.94 86 ARG A CA 1
ATOM 685 C C . ARG A 1 86 ? -3.502 4.703 3.191 1.00 78.94 86 ARG A C 1
ATOM 687 O O . ARG A 1 86 ? -4.113 3.673 2.917 1.00 78.94 86 ARG A O 1
ATOM 694 N N . LEU A 1 87 ? -3.275 5.119 4.424 1.00 71.00 87 LEU A N 1
ATOM 695 C CA . LEU A 1 87 ? -3.862 4.519 5.610 1.00 71.00 87 LEU A CA 1
ATOM 696 C C . LEU A 1 87 ? -4.815 5.542 6.234 1.00 71.00 87 LEU A C 1
ATOM 698 O O . LEU A 1 87 ? -4.384 6.646 6.558 1.00 71.00 87 LEU A O 1
ATOM 702 N N . ASN A 1 88 ? -6.084 5.184 6.398 1.00 72.88 88 ASN A N 1
ATOM 703 C CA . ASN A 1 88 ? -7.032 5.922 7.221 1.00 72.88 88 ASN A CA 1
ATOM 704 C C . ASN A 1 88 ? -7.445 5.037 8.389 1.00 72.88 88 ASN A C 1
ATOM 706 O O . ASN A 1 88 ? -7.856 3.892 8.199 1.00 72.88 88 ASN A O 1
ATOM 710 N N . VAL A 1 89 ? -7.337 5.572 9.590 1.00 64.44 89 VAL A N 1
ATOM 711 C CA . VAL A 1 89 ? -7.526 4.815 10.819 1.00 64.44 89 VAL A CA 1
ATOM 712 C C . VAL A 1 89 ? -8.379 5.656 11.759 1.00 64.44 89 VAL A C 1
ATOM 714 O O . VAL A 1 89 ? -8.013 6.785 12.072 1.00 64.44 89 VAL A O 1
ATOM 717 N N . GLY A 1 90 ? -9.526 5.129 12.172 1.00 64.25 90 GLY A N 1
ATOM 718 C CA . GLY A 1 90 ? -10.372 5.693 13.222 1.00 64.25 90 GLY A CA 1
ATOM 719 C C . GLY A 1 90 ? -10.425 4.713 14.385 1.00 64.25 90 GLY A C 1
ATOM 720 O O . GLY A 1 90 ? -10.991 3.634 14.216 1.00 64.25 90 GLY A O 1
ATOM 721 N N . MET A 1 91 ? -9.803 5.024 15.524 1.00 62.91 91 MET A N 1
ATOM 722 C CA . MET A 1 91 ? -9.681 4.048 16.616 1.00 62.91 91 MET A CA 1
ATOM 723 C C . MET A 1 91 ? -9.871 4.624 18.017 1.00 62.91 91 MET A C 1
ATOM 725 O O . MET A 1 91 ? -9.547 5.779 18.281 1.00 62.91 91 MET A O 1
ATOM 729 N N . SER A 1 92 ? -10.340 3.759 18.918 1.00 62.59 92 SER A N 1
ATOM 730 C CA . SER A 1 92 ? -10.194 3.903 20.368 1.00 62.59 92 SER A CA 1
ATOM 731 C C . SER A 1 92 ? -9.371 2.720 20.873 1.00 62.59 92 SER A C 1
ATOM 733 O O . SER A 1 92 ? -9.871 1.592 20.854 1.00 62.59 92 SER A O 1
ATOM 735 N N . SER A 1 93 ? -8.114 2.961 21.247 1.00 64.44 93 SER A N 1
ATOM 736 C CA . SER A 1 93 ? -7.173 1.915 21.674 1.00 64.44 93 SER A CA 1
ATOM 737 C C . SER A 1 93 ? -6.126 2.442 22.633 1.00 64.44 93 SER A C 1
ATOM 739 O O . SER A 1 93 ? -5.628 3.538 22.401 1.00 64.44 93 SER A O 1
ATOM 741 N N . ASP A 1 94 ? -5.667 1.642 23.587 1.00 67.81 94 ASP 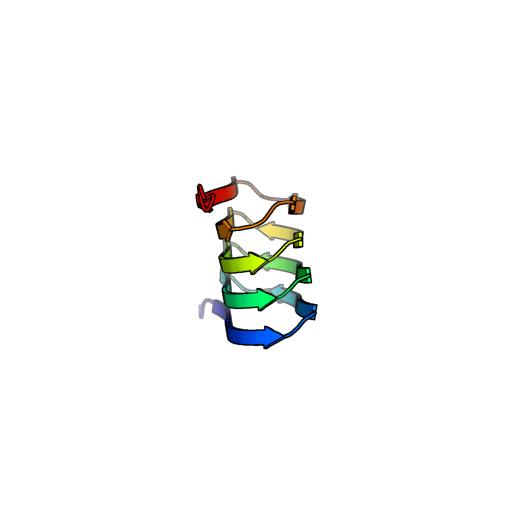A N 1
ATOM 742 C CA . ASP A 1 94 ? -4.602 2.063 24.505 1.00 67.81 94 ASP A CA 1
ATOM 743 C C . ASP A 1 94 ? -3.255 2.197 23.783 1.00 67.81 94 ASP A C 1
ATOM 745 O O . ASP A 1 94 ? -2.513 3.161 23.997 1.00 67.81 94 ASP A O 1
ATOM 749 N N . GLN A 1 95 ? -2.951 1.260 22.874 1.00 71.00 95 GLN A N 1
ATOM 750 C CA . GLN A 1 95 ? -1.692 1.239 22.129 1.00 71.00 95 GLN A CA 1
ATOM 751 C C . GLN A 1 95 ? -1.883 0.945 20.641 1.00 71.00 95 GLN A C 1
ATOM 753 O O . GLN A 1 95 ? -2.526 -0.034 20.253 1.00 71.00 95 GLN A O 1
ATOM 758 N N . TRP A 1 96 ? -1.204 1.718 19.789 1.00 74.19 96 TRP A N 1
ATOM 759 C CA . TRP A 1 96 ? -1.141 1.402 18.362 1.00 74.19 96 TRP A CA 1
ATOM 760 C C . TRP A 1 96 ? 0.221 1.650 17.713 1.00 74.19 96 TRP A C 1
ATOM 762 O O . TRP A 1 96 ? 0.988 2.535 18.106 1.00 74.19 96 TRP A O 1
ATOM 772 N N . GLN A 1 97 ? 0.498 0.859 16.670 1.00 79.06 97 GLN A N 1
ATOM 773 C CA . GLN A 1 97 ? 1.708 0.964 15.858 1.00 79.06 97 GLN A CA 1
ATOM 774 C C . GLN A 1 97 ? 1.427 0.805 14.357 1.00 79.06 97 GLN A C 1
ATOM 776 O O . GLN A 1 97 ? 0.785 -0.154 13.924 1.00 79.06 97 GLN A O 1
ATOM 781 N N . VAL A 1 98 ? 1.986 1.701 13.539 1.00 78.12 98 VAL A N 1
ATOM 782 C CA . VAL A 1 98 ? 2.049 1.556 12.073 1.00 78.12 98 VAL A CA 1
ATOM 783 C C . VAL A 1 98 ? 3.491 1.548 11.612 1.00 78.12 98 VAL A C 1
ATOM 785 O O . VAL A 1 98 ? 4.253 2.466 11.904 1.00 78.12 98 VAL A O 1
ATOM 788 N N . ASN A 1 99 ? 3.839 0.558 10.797 1.00 82.62 99 ASN A N 1
ATOM 789 C CA . ASN A 1 99 ? 5.082 0.543 10.045 1.00 82.62 99 ASN A CA 1
ATOM 790 C C . ASN A 1 99 ? 4.787 0.435 8.551 1.00 82.62 99 ASN A C 1
ATOM 792 O O . ASN A 1 99 ? 4.246 -0.566 8.078 1.00 82.62 99 ASN A O 1
ATOM 796 N N . VAL A 1 100 ? 5.214 1.434 7.789 1.00 77.88 100 VAL A N 1
ATOM 797 C CA . VAL A 1 100 ? 5.227 1.389 6.327 1.00 77.88 100 VAL A CA 1
ATOM 798 C C . VAL A 1 100 ? 6.678 1.345 5.874 1.00 77.88 100 VAL A C 1
ATOM 800 O O . VAL A 1 100 ? 7.468 2.217 6.225 1.00 77.88 100 VAL A O 1
ATOM 803 N N . ARG A 1 101 ? 7.048 0.321 5.104 1.00 82.75 101 ARG A N 1
ATOM 804 C CA . ARG A 1 101 ? 8.366 0.222 4.468 1.00 82.75 101 ARG A CA 1
ATOM 805 C C . ARG A 1 101 ? 8.210 0.061 2.967 1.00 82.75 101 ARG A C 1
ATOM 807 O O . ARG A 1 101 ? 7.528 -0.858 2.514 1.00 82.75 101 ARG A O 1
ATOM 814 N N . LEU A 1 102 ? 8.869 0.936 2.228 1.00 75.75 102 LEU A N 1
ATOM 815 C CA . LEU A 1 102 ? 8.962 0.911 0.777 1.00 75.75 102 LEU A CA 1
ATOM 816 C C . LEU A 1 102 ? 10.436 0.722 0.416 1.00 75.75 102 LEU A C 1
ATOM 818 O O . LEU A 1 102 ? 11.252 1.579 0.739 1.00 75.75 102 LEU A O 1
ATOM 822 N N . ASN A 1 103 ? 10.776 -0.394 -0.219 1.00 78.56 103 ASN A N 1
ATOM 823 C CA . ASN A 1 103 ? 12.095 -0.621 -0.797 1.00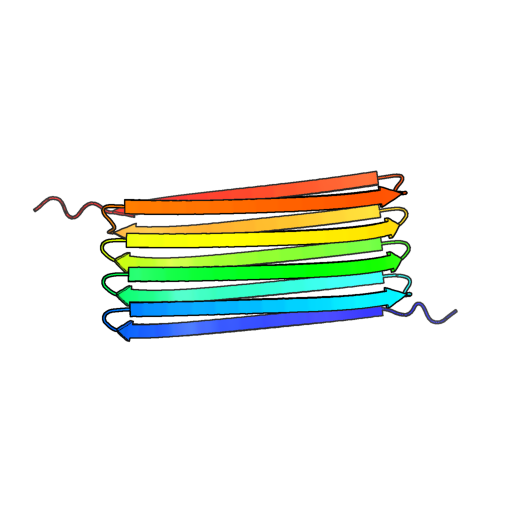 78.56 103 ASN A CA 1
ATOM 824 C C . ASN A 1 103 ? 11.950 -0.674 -2.310 1.00 78.56 103 ASN A C 1
ATOM 826 O O . ASN A 1 103 ? 11.180 -1.489 -2.823 1.00 78.56 103 ASN A O 1
ATOM 830 N N . VAL A 1 104 ? 12.692 0.172 -3.008 1.00 70.12 104 VAL A N 1
ATOM 831 C CA . VAL A 1 104 ? 12.641 0.269 -4.462 1.00 70.12 104 VAL A CA 1
ATOM 832 C C . VAL A 1 104 ? 14.059 0.175 -5.009 1.00 70.12 104 VAL A C 1
ATOM 834 O O . VAL A 1 104 ? 14.918 0.962 -4.628 1.00 70.12 104 VAL A O 1
ATOM 837 N N . GLY A 1 105 ? 14.314 -0.815 -5.858 1.00 69.44 105 GLY A N 1
ATOM 838 C CA . GLY A 1 105 ? 15.504 -0.913 -6.698 1.00 69.44 105 GLY A CA 1
ATOM 839 C C . GLY A 1 105 ? 15.095 -0.622 -8.135 1.00 69.44 105 GLY A C 1
ATOM 840 O O . GLY A 1 105 ? 14.169 -1.258 -8.636 1.00 69.44 105 GLY A O 1
ATOM 841 N N . MET A 1 106 ? 15.714 0.369 -8.764 1.00 65.50 106 MET A N 1
ATOM 842 C CA . MET A 1 106 ? 15.196 0.946 -10.002 1.00 65.50 106 MET A CA 1
ATOM 843 C C . MET A 1 106 ? 16.306 1.441 -10.926 1.00 65.50 106 MET A C 1
ATOM 845 O O . MET A 1 106 ? 17.250 2.096 -10.487 1.00 65.50 106 MET A O 1
ATOM 849 N N . SER A 1 107 ? 16.144 1.168 -12.213 1.00 67.06 107 SER A N 1
ATOM 850 C CA . SER A 1 107 ? 16.765 1.888 -13.325 1.00 67.06 107 SER A CA 1
ATOM 851 C C . SER A 1 107 ? 15.644 2.672 -14.013 1.00 67.06 107 SER A C 1
ATOM 853 O O . SER A 1 107 ? 14.960 2.143 -14.885 1.00 67.06 107 SER A O 1
ATOM 855 N N . SER A 1 108 ? 15.354 3.875 -13.505 1.00 62.34 108 SER A N 1
ATOM 856 C CA . SER A 1 108 ? 14.260 4.727 -13.993 1.00 62.34 108 SER A CA 1
ATOM 857 C C . SER A 1 108 ? 14.637 6.196 -14.007 1.00 62.34 108 SER A C 1
ATOM 859 O O . SER A 1 108 ? 15.224 6.675 -13.031 1.00 62.34 108 SER A O 1
ATOM 861 N N . ASP A 1 109 ? 14.148 6.927 -15.001 1.00 62.06 109 ASP A N 1
ATOM 862 C CA . ASP A 1 109 ? 14.380 8.366 -15.126 1.00 62.06 109 ASP A CA 1
ATOM 863 C C . ASP A 1 109 ? 13.486 9.194 -14.191 1.00 62.06 109 ASP A C 1
ATOM 865 O O . ASP A 1 109 ? 13.893 10.258 -13.714 1.00 62.06 109 ASP A O 1
ATOM 869 N N . GLN A 1 110 ? 12.265 8.727 -13.895 1.00 68.88 110 GLN A N 1
ATOM 870 C CA . GLN A 1 110 ? 11.298 9.483 -13.093 1.00 68.88 110 GLN A CA 1
ATOM 871 C C . GLN A 1 110 ? 10.556 8.635 -12.061 1.00 68.88 110 GLN A C 1
ATOM 873 O O . GLN A 1 110 ? 10.060 7.542 -12.339 1.00 68.88 110 GLN A O 1
ATOM 878 N N . TRP A 1 111 ? 10.408 9.194 -10.854 1.00 70.75 111 TRP A N 1
ATOM 879 C CA . TRP A 1 111 ? 9.748 8.501 -9.757 1.00 70.75 111 TRP A CA 1
ATOM 880 C C . TRP A 1 111 ? 8.963 9.371 -8.789 1.00 70.75 111 TRP A C 1
ATOM 882 O O . TRP A 1 111 ? 9.311 10.522 -8.521 1.00 70.75 111 TRP A O 1
ATOM 892 N N . GLN A 1 112 ? 7.924 8.771 -8.203 1.00 76.00 112 GLN A N 1
ATOM 893 C CA . GLN A 1 112 ? 7.159 9.366 -7.113 1.00 76.00 112 GLN A CA 1
ATOM 894 C C . GLN A 1 112 ? 6.682 8.326 -6.092 1.00 76.00 112 GLN A C 1
ATOM 896 O O . GLN A 1 112 ? 6.059 7.322 -6.432 1.00 76.00 112 GLN A O 1
ATOM 901 N N . ALA A 1 113 ? 6.890 8.620 -4.808 1.00 74.00 113 ALA A N 1
ATOM 902 C CA . ALA A 1 113 ? 6.341 7.844 -3.702 1.00 74.00 113 ALA A CA 1
ATOM 903 C C . ALA A 1 113 ? 5.586 8.760 -2.740 1.00 74.00 113 ALA A C 1
ATOM 905 O O . ALA A 1 113 ? 6.153 9.699 -2.187 1.00 74.00 113 ALA A O 1
ATOM 906 N N . ASN A 1 114 ? 4.313 8.454 -2.501 1.00 78.88 114 ASN A N 1
ATOM 907 C CA . ASN A 1 114 ? 3.492 9.146 -1.520 1.00 78.88 114 ASN A CA 1
ATOM 908 C C . ASN A 1 114 ? 2.997 8.165 -0.464 1.00 78.88 114 ASN A C 1
ATOM 910 O O . ASN A 1 114 ? 2.339 7.168 -0.771 1.00 78.88 114 ASN A O 1
ATOM 914 N N . VAL A 1 115 ? 3.229 8.505 0.799 1.00 72.62 115 VAL A N 1
ATOM 915 C CA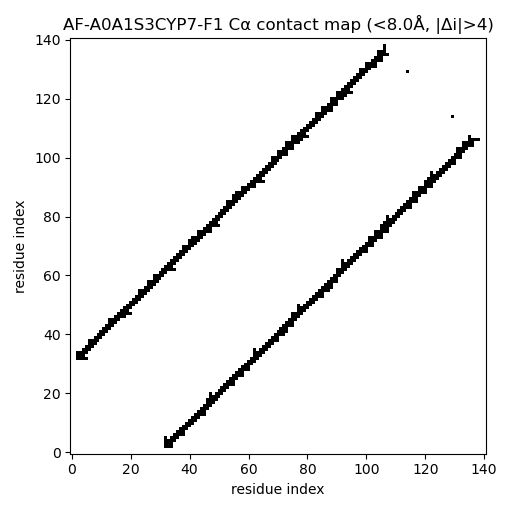 . VAL A 1 115 ? 2.620 7.830 1.944 1.00 72.62 115 VAL A CA 1
ATOM 916 C C . VAL A 1 115 ? 1.766 8.851 2.677 1.00 72.62 115 VAL A C 1
ATOM 918 O O . VAL A 1 115 ? 2.248 9.911 3.065 1.00 72.62 115 VAL A O 1
ATOM 921 N N . ARG A 1 116 ? 0.479 8.549 2.844 1.00 78.00 116 ARG A N 1
ATOM 922 C CA . ARG A 1 116 ? -0.441 9.341 3.663 1.00 78.00 116 ARG A CA 1
ATOM 923 C C . ARG A 1 116 ? -1.003 8.472 4.773 1.00 78.00 116 ARG A C 1
ATOM 925 O O . ARG A 1 116 ? -1.530 7.394 4.505 1.00 78.00 116 ARG A O 1
ATOM 932 N N . LEU A 1 117 ? -0.907 8.977 5.993 1.00 72.56 117 LEU A N 1
ATOM 933 C CA . LEU A 1 117 ? -1.450 8.369 7.195 1.00 72.56 117 LEU A CA 1
ATOM 934 C C . LEU A 1 117 ? -2.397 9.386 7.832 1.00 72.56 117 LEU A C 1
ATOM 936 O O . LEU A 1 117 ? -1.951 10.437 8.281 1.00 72.56 117 LEU A O 1
ATOM 940 N N . ASN A 1 118 ? -3.688 9.077 7.844 1.00 74.38 118 ASN A N 1
ATOM 941 C CA . ASN A 1 118 ? -4.694 9.846 8.565 1.00 74.38 118 ASN A CA 1
ATOM 942 C C . ASN A 1 118 ? -5.169 9.015 9.747 1.00 74.38 118 ASN A C 1
ATOM 944 O O . ASN A 1 118 ? -5.609 7.877 9.566 1.00 74.38 118 ASN A O 1
ATOM 948 N N . VAL A 1 119 ? -5.092 9.592 10.940 1.00 66.50 119 VAL A N 1
ATOM 949 C CA . VAL A 1 119 ? -5.417 8.891 12.178 1.00 66.50 119 VAL A CA 1
ATOM 950 C C . VAL A 1 119 ? -6.336 9.778 13.011 1.00 66.50 119 VAL A C 1
ATOM 952 O O . VAL A 1 119 ? -5.960 10.893 13.365 1.00 66.50 119 VAL A O 1
ATOM 955 N N . GLY A 1 120 ? -7.552 9.309 13.276 1.00 65.06 120 GLY A N 1
ATOM 956 C CA . GLY A 1 120 ? -8.475 9.899 14.245 1.00 65.06 120 GLY A CA 1
ATOM 957 C C . GLY A 1 120 ? -8.538 8.986 15.461 1.00 65.06 120 GLY A C 1
ATOM 958 O O . GLY A 1 120 ? -8.923 7.826 15.314 1.00 65.06 120 GLY A O 1
ATOM 959 N N . MET A 1 121 ? -8.094 9.462 16.628 1.00 63.84 121 MET A N 1
ATOM 960 C CA . MET A 1 121 ? -7.826 8.580 17.768 1.00 63.84 121 MET A CA 1
ATOM 961 C C . MET A 1 121 ? -8.227 9.143 19.120 1.00 63.84 121 MET A C 1
ATOM 963 O O . MET A 1 121 ? -8.030 10.327 19.386 1.00 63.84 121 MET A O 1
ATOM 967 N N . SER A 1 122 ? -8.644 8.230 19.993 1.00 63.38 122 SER A N 1
ATOM 968 C CA . SER A 1 122 ? -8.483 8.313 21.444 1.00 63.38 122 SER A CA 1
ATOM 969 C C . SER A 1 122 ? -7.534 7.189 21.877 1.00 63.38 122 SER A C 1
ATOM 971 O O . SER A 1 122 ? -7.952 6.035 21.968 1.00 63.38 122 SER A O 1
ATOM 973 N N . SER A 1 123 ? -6.244 7.504 22.053 1.00 63.47 123 SER A N 1
ATOM 974 C CA . SER A 1 123 ? -5.231 6.537 22.500 1.00 63.47 123 SER A CA 1
ATOM 975 C C . SER A 1 123 ? -4.236 7.138 23.473 1.00 63.47 123 SER A C 1
ATOM 977 O O . SER A 1 123 ? -3.801 8.273 23.263 1.00 63.47 123 SER A O 1
ATOM 979 N N . ASP A 1 124 ? -3.775 6.331 24.422 1.00 66.56 124 ASP A N 1
ATOM 980 C CA . ASP A 1 124 ? -2.749 6.734 25.384 1.00 66.56 124 ASP A CA 1
ATOM 981 C C . ASP A 1 124 ? -1.344 6.720 24.767 1.00 66.56 124 ASP A C 1
ATOM 983 O O . ASP A 1 124 ? -0.521 7.589 25.069 1.00 66.56 124 ASP A O 1
ATOM 987 N N . GLN A 1 125 ? -1.051 5.764 23.876 1.00 71.88 125 GLN A N 1
ATOM 988 C CA . GLN A 1 125 ? 0.271 5.622 23.259 1.00 71.88 125 GLN A CA 1
ATOM 989 C C . GLN A 1 125 ? 0.221 5.309 21.767 1.00 71.88 125 GLN A C 1
ATOM 991 O O . GLN A 1 125 ? -0.561 4.481 21.294 1.00 71.88 125 GLN A O 1
ATOM 996 N N . TRP A 1 126 ? 1.135 5.944 21.026 1.00 73.81 126 TRP A N 1
ATOM 997 C CA . TRP A 1 126 ? 1.184 5.825 19.580 1.00 73.81 126 TRP A CA 1
ATOM 998 C C . TRP A 1 126 ? 2.571 5.839 18.956 1.00 73.81 126 TRP A C 1
ATOM 1000 O O . TRP A 1 126 ? 3.456 6.572 19.395 1.00 73.81 126 TRP A O 1
ATOM 1010 N N . GLN A 1 127 ? 2.731 5.074 17.871 1.00 80.44 127 GLN A N 1
ATOM 1011 C CA . GLN A 1 127 ? 3.922 5.131 17.027 1.00 80.44 127 GLN A CA 1
ATOM 1012 C C . GLN A 1 127 ? 3.603 4.924 15.540 1.00 80.44 127 GLN A C 1
ATOM 1014 O O . GLN A 1 127 ? 2.936 3.966 15.149 1.00 80.44 127 GLN A O 1
ATOM 1019 N N . ALA A 1 128 ? 4.168 5.780 14.687 1.00 77.00 128 ALA A N 1
ATOM 1020 C CA . ALA A 1 128 ? 4.141 5.616 13.238 1.00 77.00 128 ALA A CA 1
ATOM 1021 C C . ALA A 1 128 ? 5.551 5.733 12.657 1.00 77.00 128 ALA A C 1
ATOM 1023 O O . ALA A 1 128 ? 6.208 6.759 12.816 1.00 77.00 128 ALA A O 1
ATOM 1024 N N . ASN A 1 129 ? 5.994 4.699 11.943 1.00 82.75 129 ASN A N 1
ATOM 1025 C CA . ASN A 1 129 ? 7.267 4.695 11.234 1.00 82.75 129 ASN A CA 1
ATOM 1026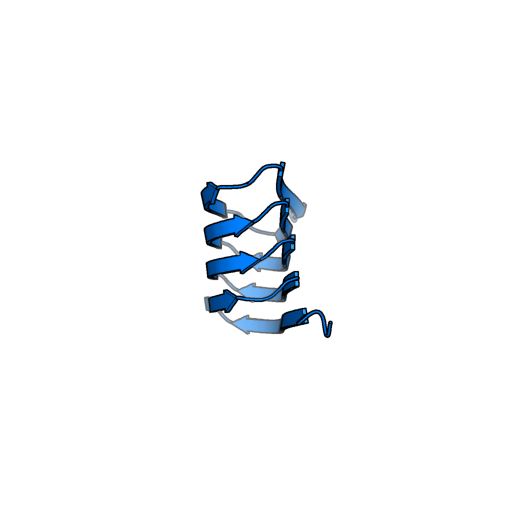 C C . ASN A 1 129 ? 7.022 4.545 9.732 1.00 82.75 129 ASN A C 1
ATOM 1028 O O . ASN A 1 129 ? 6.372 3.596 9.282 1.00 82.75 129 ASN A O 1
ATOM 1032 N N . VAL A 1 130 ? 7.596 5.453 8.949 1.00 78.12 130 VAL A N 1
ATOM 1033 C CA . VAL A 1 130 ? 7.604 5.379 7.486 1.00 78.12 130 VAL A CA 1
ATOM 1034 C C . VAL A 1 130 ? 9.053 5.353 7.026 1.00 78.12 130 VAL A C 1
ATOM 1036 O O . VAL A 1 130 ? 9.814 6.272 7.309 1.00 78.12 130 VAL A O 1
ATOM 1039 N N . GLY A 1 131 ? 9.437 4.278 6.343 1.00 79.81 131 GLY A N 1
ATOM 1040 C CA . GLY A 1 131 ? 10.755 4.123 5.739 1.00 79.81 131 GLY A CA 1
ATOM 1041 C C . GLY A 1 131 ? 10.637 3.995 4.227 1.00 79.81 131 GLY A C 1
ATOM 1042 O O . GLY A 1 131 ? 9.873 3.161 3.737 1.00 79.81 131 GLY A O 1
ATOM 1043 N N . LEU A 1 132 ? 11.413 4.797 3.506 1.00 78.38 132 LEU A N 1
ATOM 1044 C CA . LEU A 1 132 ? 11.606 4.689 2.066 1.00 78.38 132 LEU A CA 1
ATOM 1045 C C . LEU A 1 132 ? 13.093 4.451 1.807 1.00 78.38 132 LEU A C 1
ATOM 1047 O O . LEU A 1 132 ? 13.927 5.234 2.255 1.00 78.38 132 LEU A O 1
ATOM 1051 N N . ASN A 1 133 ? 13.409 3.378 1.095 1.00 81.25 133 ASN A N 1
ATOM 1052 C CA . ASN A 1 133 ? 14.744 3.098 0.594 1.00 81.25 133 ASN A CA 1
ATOM 1053 C C . ASN A 1 133 ? 14.688 3.009 -0.930 1.00 81.25 133 ASN A C 1
ATOM 1055 O O . ASN A 1 133 ? 13.894 2.231 -1.464 1.00 81.25 133 ASN A O 1
ATOM 1059 N N . VAL A 1 134 ? 15.518 3.797 -1.610 1.00 72.31 134 VAL A N 1
ATOM 1060 C CA . VAL A 1 134 ? 15.584 3.853 -3.073 1.00 72.31 134 VAL A CA 1
ATOM 1061 C C . VAL A 1 134 ? 17.023 3.597 -3.502 1.00 72.31 134 VAL A C 1
ATOM 1063 O O . VAL A 1 134 ? 17.912 4.387 -3.194 1.00 72.31 134 VAL A O 1
ATOM 1066 N N . GLY A 1 135 ? 17.248 2.487 -4.198 1.00 71.56 135 GLY A N 1
ATOM 1067 C CA . GLY A 1 135 ? 18.498 2.189 -4.887 1.00 71.56 135 GLY A CA 1
ATOM 1068 C C . GLY A 1 135 ? 18.341 2.473 -6.374 1.00 71.56 135 GLY A C 1
ATOM 1069 O O . GLY A 1 135 ? 17.470 1.886 -7.015 1.00 71.56 135 GLY A O 1
ATOM 1070 N N . MET A 1 136 ? 19.175 3.361 -6.911 1.00 66.81 136 MET A N 1
ATOM 1071 C CA . MET A 1 136 ? 19.235 3.649 -8.342 1.00 66.81 136 MET A CA 1
ATOM 1072 C C . MET A 1 136 ? 20.482 3.029 -8.959 1.00 66.81 136 MET A C 1
ATOM 1074 O O . MET A 1 136 ? 21.574 3.188 -8.414 1.00 66.81 136 MET A O 1
ATOM 1078 N N . SER A 1 137 ? 20.319 2.364 -10.101 1.00 65.94 137 SER A N 1
ATOM 1079 C CA . SER A 1 137 ? 21.431 2.002 -10.981 1.00 65.94 137 SER A CA 1
ATOM 1080 C C . SER A 1 137 ? 21.293 2.808 -12.263 1.00 65.94 137 SER A C 1
ATOM 1082 O O . SER A 1 137 ? 20.297 2.669 -12.968 1.00 65.94 137 SER A O 1
ATOM 1084 N N . SER A 1 138 ? 22.262 3.676 -12.541 1.00 54.72 138 SER A N 1
ATOM 1085 C CA . SER A 1 138 ? 22.399 4.313 -13.848 1.00 54.72 138 SER A CA 1
ATOM 1086 C C . SER A 1 138 ? 23.248 3.398 -14.720 1.00 54.72 138 SER A C 1
ATOM 1088 O O . SER A 1 138 ? 24.412 3.165 -14.377 1.00 54.72 138 SER A O 1
ATOM 1090 N N . ASP A 1 139 ? 22.708 2.902 -15.830 1.00 53.53 139 ASP A N 1
ATOM 1091 C CA . ASP A 1 139 ? 23.556 2.333 -16.875 1.00 53.53 139 ASP A CA 1
ATOM 1092 C C . ASP A 1 139 ? 24.394 3.480 -17.462 1.00 53.53 139 ASP A C 1
ATOM 1094 O O . ASP A 1 139 ? 23.928 4.293 -18.254 1.00 53.53 139 ASP A O 1
ATOM 1098 N N . LEU A 1 140 ? 25.632 3.604 -16.975 1.00 39.97 140 LEU A N 1
ATOM 1099 C CA . LEU A 1 140 ? 26.678 4.427 -17.577 1.00 39.97 140 LEU A CA 1
ATOM 1100 C C . LEU A 1 140 ? 27.133 3.718 -18.858 1.00 39.97 140 LEU A C 1
ATOM 1102 O O . LEU A 1 140 ? 28.095 2.950 -18.832 1.00 39.97 140 LEU A O 1
ATOM 1106 N N . THR A 1 141 ? 26.421 3.946 -19.958 1.00 40.34 141 THR A N 1
ATOM 1107 C CA . THR A 1 141 ? 26.901 3.650 -21.317 1.00 40.34 141 THR A CA 1
ATOM 1108 C C . THR A 1 141 ? 27.087 4.934 -22.093 1.00 40.34 141 THR A C 1
ATOM 1110 O O . THR A 1 141 ? 26.112 5.717 -22.137 1.00 40.34 141 THR A O 1
#

pLDDT: mean 70.63, std 8.07, range [39.25, 82.75]

Secondary structure (DSSP, 8-state):
----EEEEEEEEEEEEE-SEEEEEEEEEEEEE-SEEEEEEEEEEEEE-SEEEEEEEEEEEEE-SEEEEEEEEEEEEE-SEEEEEEEEEEEEE-SEEEEEEEEEEEEE-SEEEEEEEEEEEEE-SEEEEEEEEEEEE-----

Solvent-accessible surface area (backbone atoms only — not comparable to full-atom values): 7327 Å² total; per-residue (Å²): 130,89,77,50,71,48,79,47,80,48,78,48,79,49,73,58,76,45,65,65,50,78,48,79,48,78,47,79,49,74,58,74,39,50,33,42,41,39,38,40,39,39,41,39,43,40,42,28,50,36,42,41,38,39,42,39,38,41,39,44,38,43,28,50,35,40,40,38,38,41,39,39,39,38,41,39,43,27,50,33,41,40,40,39,40,39,39,39,38,40,38,45,28,52,33,40,40,39,38,41,38,39,40,37,39,34,40,54,85,41,78,47,81,46,80,47,79,47,77,48,73,55,58,83,40,81,48,78,46,81,46,80,47,79,46,77,55,79,84,88,122

Mean predicted aligned error: 8.79 Å

Radius of gyration: 17.11 Å; Cα contacts (8 Å, |Δi|>4): 369; chains: 1; bounding box: 41×26×51 Å

Sequence (141 aa):
MSSDQWQVNVRLNVGMSSDQWQVNVRLNVGMSSDQWQVNVRLNVGMSSDQWQVNVRLNVGMSSDQWQVNVRLNVGMSSDQWQVNVRLNVGMSSDQWQVNVRLNVGMSSDQWQANVRLNVGMSSDQWQANVGLNVGMSSDLT

Foldseek 3Di:
DPFDEDEAEAEEEDEDEDQEDEEEAEEEDEDETQEYEYEHEYEYEYEYQEYEYEYEYEYAYEYQEYEYEYEYAYEYEYAEYEYEYEYHYEYEYAEYEYEYEYEYEYAYDYYDYYYYYHYHYDYNYYDYYYYYHYHYDHPPD

Nearest PDB structures (foldseek):
  5awf-assembly1_A  TM=2.188E-01  e=1.998E-02  Escherichia coli K-12
  3pet-assembly1_A  TM=2.490E-01  e=1.060E+00  Bacteroides fragilis NCTC 9343
  5awg-assembly2_F  TM=1.469E-01  e=5.807E-01  Escherichia coli K-12
  4dn7-assembly1_B  TM=2.031E-01  e=3.325E+00  Methanosarcina mazei Go1